Protein AF-A0A2D7FB08-F1 (afdb_monomer_lite)

Structure (mmCIF, N/CA/C/O backbone):
data_AF-A0A2D7FB08-F1
#
_entry.id   AF-A0A2D7FB08-F1
#
loop_
_atom_site.group_PDB
_atom_site.id
_atom_site.type_symbol
_atom_site.label_atom_id
_atom_site.label_alt_id
_atom_site.label_comp_id
_atom_site.label_asym_id
_atom_site.label_entity_id
_atom_site.label_seq_id
_atom_site.pdbx_PDB_ins_code
_atom_site.Cartn_x
_atom_site.Cartn_y
_atom_site.Cartn_z
_atom_site.occupancy
_atom_site.B_iso_or_equiv
_atom_site.auth_seq_id
_atom_site.auth_comp_id
_atom_site.auth_asym_id
_atom_site.auth_atom_id
_atom_site.pdbx_PDB_model_num
ATOM 1 N N . MET A 1 1 ? -8.914 6.266 17.703 1.00 71.4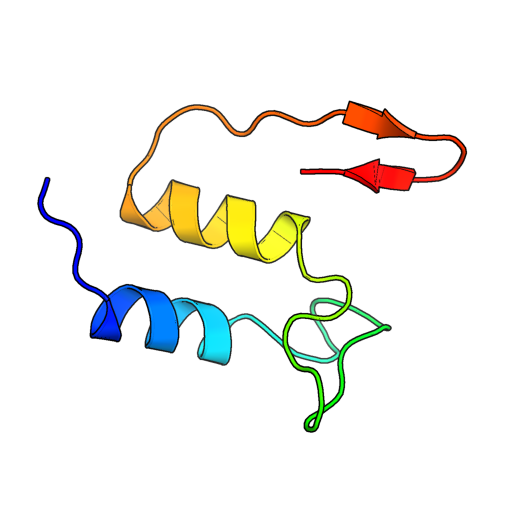4 1 MET A N 1
ATOM 2 C CA . MET A 1 1 ? -8.381 5.239 16.783 1.00 71.44 1 MET A CA 1
ATOM 3 C C . MET A 1 1 ? -6.940 4.958 17.172 1.00 71.44 1 MET A C 1
ATOM 5 O O . MET A 1 1 ? -6.229 5.916 17.443 1.00 71.44 1 MET A O 1
ATOM 9 N N . LYS A 1 2 ? -6.532 3.692 17.302 1.00 86.38 2 LYS A N 1
ATOM 10 C CA . LYS A 1 2 ? -5.180 3.326 17.751 1.00 86.38 2 LYS A CA 1
ATOM 11 C C . LYS A 1 2 ? -4.417 2.713 16.581 1.00 86.38 2 LYS A C 1
ATOM 13 O O . LYS A 1 2 ? -4.971 1.880 15.871 1.00 86.38 2 LYS A O 1
ATOM 18 N N . PHE A 1 3 ? -3.183 3.156 16.374 1.00 94.19 3 PHE A N 1
ATOM 19 C CA . PHE A 1 3 ? -2.295 2.585 15.369 1.00 94.19 3 PHE A CA 1
ATOM 20 C C . PHE A 1 3 ? -1.880 1.163 15.775 1.00 94.19 3 PHE A C 1
ATOM 22 O O . PHE A 1 3 ? -1.506 0.932 16.926 1.00 94.19 3 PHE A O 1
ATOM 29 N N . ASP A 1 4 ? -1.960 0.234 14.825 1.00 96.62 4 ASP A N 1
ATOM 30 C CA . ASP A 1 4 ? -1.516 -1.155 14.941 1.00 96.62 4 ASP A CA 1
ATOM 31 C C . ASP A 1 4 ? -0.561 -1.436 13.776 1.00 96.62 4 ASP A C 1
ATOM 33 O O . ASP A 1 4 ? -0.985 -1.541 12.621 1.00 96.62 4 ASP A O 1
ATOM 37 N N . GLU A 1 5 ? 0.737 -1.506 14.078 1.00 97.19 5 GLU A N 1
ATOM 38 C CA . GLU A 1 5 ? 1.779 -1.680 13.065 1.00 97.19 5 GLU A CA 1
ATOM 39 C C . GLU A 1 5 ? 1.624 -3.001 12.308 1.00 97.19 5 GLU A C 1
ATOM 41 O O . GLU A 1 5 ? 1.737 -3.026 11.082 1.00 97.19 5 GLU A O 1
ATOM 46 N N . ALA A 1 6 ? 1.337 -4.095 13.018 1.00 97.81 6 ALA A N 1
ATOM 47 C CA . ALA A 1 6 ? 1.258 -5.422 12.422 1.00 97.81 6 ALA A CA 1
ATOM 48 C C . ALA A 1 6 ? 0.097 -5.495 11.426 1.00 97.81 6 ALA A C 1
ATOM 50 O O . ALA A 1 6 ? 0.263 -5.983 10.305 1.00 97.81 6 ALA A O 1
ATOM 51 N N . ARG A 1 7 ? -1.059 -4.935 11.801 1.00 97.19 7 ARG A N 1
ATOM 52 C CA . ARG A 1 7 ? -2.225 -4.840 10.918 1.00 97.19 7 ARG A CA 1
ATOM 53 C C . ARG A 1 7 ? -1.935 -3.998 9.676 1.00 97.19 7 ARG A C 1
ATOM 55 O O . ARG A 1 7 ? -2.273 -4.422 8.571 1.00 97.19 7 A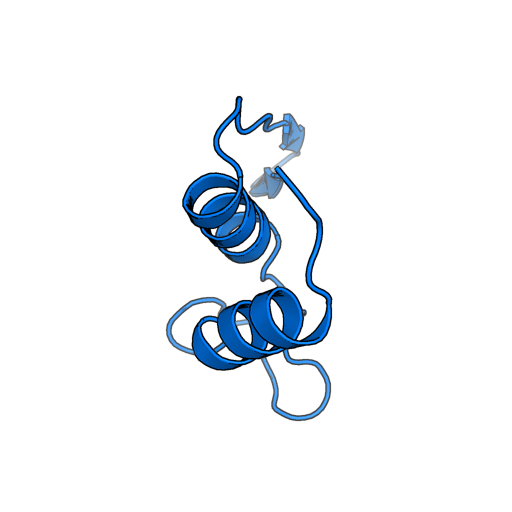RG A O 1
ATOM 62 N N . VAL A 1 8 ? -1.324 -2.824 9.840 1.00 97.75 8 VAL A N 1
ATOM 63 C CA . VAL A 1 8 ? -0.995 -1.932 8.714 1.00 97.75 8 VAL A CA 1
ATOM 64 C C . VAL A 1 8 ? 0.009 -2.598 7.777 1.00 97.75 8 VAL A C 1
ATOM 66 O O . VAL A 1 8 ? -0.221 -2.655 6.571 1.00 97.75 8 VAL A O 1
ATOM 69 N N . ARG A 1 9 ? 1.084 -3.176 8.322 1.00 97.56 9 ARG A N 1
ATOM 70 C CA . ARG A 1 9 ? 2.104 -3.884 7.543 1.00 97.56 9 ARG A CA 1
ATOM 71 C C . ARG A 1 9 ? 1.503 -5.042 6.751 1.00 97.56 9 ARG A C 1
ATOM 73 O O . ARG A 1 9 ? 1.798 -5.176 5.568 1.00 97.56 9 ARG A O 1
ATOM 80 N N . ALA A 1 10 ? 0.645 -5.852 7.370 1.00 97.94 10 ALA A N 1
ATOM 81 C CA . ALA A 1 10 ? -0.009 -6.969 6.694 1.00 97.94 10 ALA A CA 1
ATOM 82 C C . ALA A 1 10 ? -0.930 -6.502 5.555 1.00 97.94 10 ALA A C 1
ATOM 84 O O . ALA A 1 10 ? -0.926 -7.099 4.480 1.00 97.94 10 ALA A O 1
ATOM 85 N N . ALA A 1 11 ? -1.691 -5.423 5.763 1.00 98.12 11 ALA A N 1
ATOM 86 C CA . ALA A 1 11 ? -2.556 -4.858 4.731 1.00 98.12 11 ALA A CA 1
ATOM 87 C C . ALA A 1 11 ? -1.752 -4.328 3.532 1.00 98.12 11 ALA A C 1
ATOM 89 O O . ALA A 1 11 ? -2.104 -4.613 2.389 1.00 98.12 11 ALA A O 1
ATOM 90 N N . LEU A 1 12 ? -0.645 -3.625 3.790 1.00 97.94 12 LEU A N 1
ATOM 91 C CA . LEU A 1 12 ? 0.247 -3.122 2.744 1.00 97.94 12 LEU A CA 1
ATOM 92 C C . LEU A 1 12 ? 0.892 -4.263 1.951 1.00 97.94 12 LEU A C 1
ATOM 94 O O . LEU A 1 12 ? 0.779 -4.293 0.730 1.00 97.94 12 LEU A O 1
ATOM 98 N N . LEU A 1 13 ? 1.487 -5.248 2.633 1.00 96.69 13 LEU A N 1
ATOM 99 C CA . LEU A 1 13 ? 2.114 -6.401 1.973 1.00 96.69 13 LEU A CA 1
ATOM 100 C C . LEU A 1 13 ? 1.118 -7.245 1.169 1.00 96.69 13 LEU A C 1
ATOM 102 O O . LEU A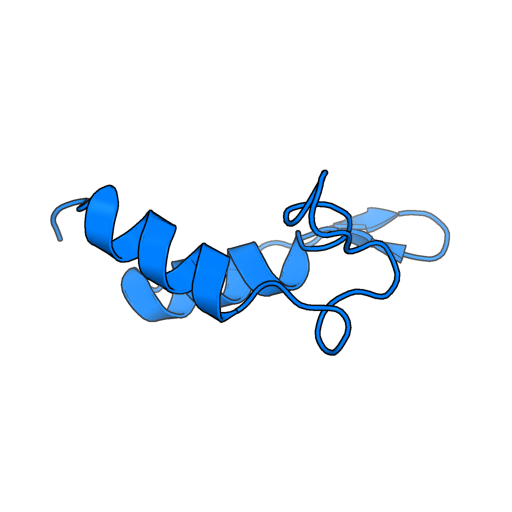 1 13 ? 1.505 -7.860 0.182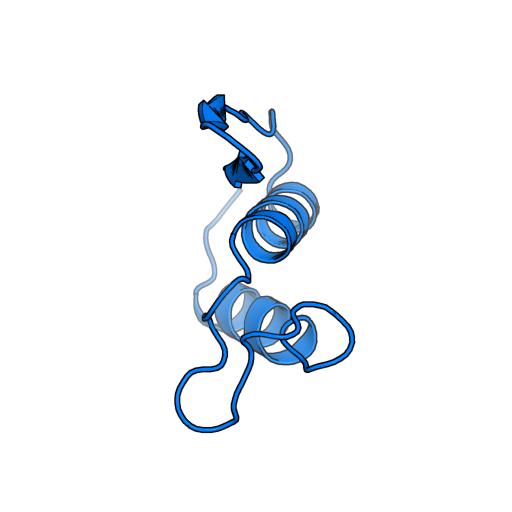 1.00 96.69 13 LEU A O 1
ATOM 106 N N . LYS A 1 14 ? -0.158 -7.270 1.568 1.00 97.25 14 LYS A N 1
ATOM 107 C CA . LYS A 1 14 ? -1.224 -7.927 0.804 1.00 97.25 14 LYS A CA 1
ATOM 108 C C . LYS A 1 14 ? -1.617 -7.141 -0.453 1.00 97.25 14 LYS A C 1
ATOM 110 O O . LYS A 1 14 ? -2.002 -7.754 -1.443 1.00 97.25 14 LYS A O 1
ATOM 115 N N . ALA A 1 15 ? -1.581 -5.811 -0.403 1.00 97.81 15 ALA A N 1
ATOM 116 C CA . ALA A 1 15 ? -2.007 -4.947 -1.504 1.00 97.81 15 ALA A CA 1
ATOM 117 C C . ALA A 1 15 ? -0.902 -4.708 -2.548 1.00 97.81 15 ALA A C 1
ATOM 119 O O . ALA A 1 15 ? -1.186 -4.503 -3.730 1.00 97.81 15 ALA A O 1
ATOM 120 N N . TRP A 1 16 ? 0.361 -4.714 -2.130 1.00 98.31 16 TRP A N 1
ATOM 121 C CA . TRP A 1 16 ? 1.494 -4.485 -3.018 1.00 98.31 16 TRP A CA 1
ATOM 122 C C . TRP A 1 16 ? 1.793 -5.715 -3.874 1.00 98.31 16 TRP A C 1
ATOM 124 O O . TRP A 1 16 ? 2.171 -6.766 -3.362 1.00 98.31 16 TRP A O 1
ATOM 134 N N . SER A 1 17 ? 1.657 -5.564 -5.188 1.00 97.44 17 SER A N 1
ATOM 135 C CA . SER A 1 17 ? 1.911 -6.613 -6.175 1.00 97.44 17 SER A CA 1
ATOM 136 C C . SER A 1 17 ? 2.220 -6.009 -7.550 1.00 97.44 17 SER A C 1
ATOM 138 O O . SER A 1 17 ? 2.083 -4.797 -7.748 1.00 97.44 17 SER A O 1
ATOM 140 N N . LEU A 1 18 ? 2.578 -6.861 -8.517 1.00 97.44 18 LEU A N 1
ATOM 141 C CA . LEU A 1 18 ? 2.695 -6.467 -9.929 1.00 97.44 18 LEU A CA 1
ATOM 142 C C . LEU A 1 18 ? 1.378 -5.939 -10.514 1.00 97.44 18 LEU A C 1
ATOM 144 O O . LEU A 1 18 ? 1.415 -5.089 -11.401 1.00 97.44 18 LEU A O 1
ATOM 148 N N . ASP A 1 19 ? 0.229 -6.388 -9.997 1.00 97.12 19 ASP A N 1
ATOM 149 C CA . ASP A 1 19 ? -1.086 -5.916 -10.450 1.00 97.12 19 ASP A CA 1
ATOM 150 C C . ASP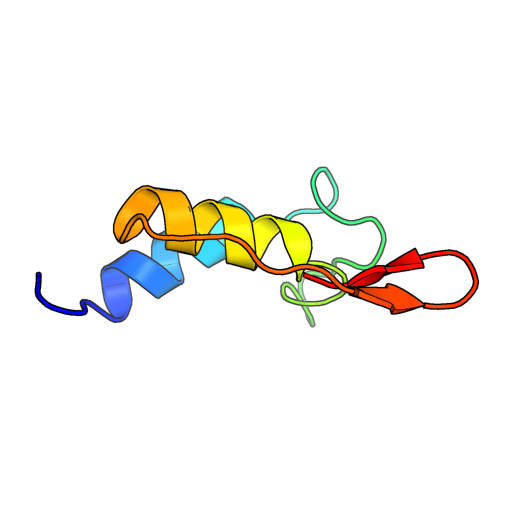 A 1 19 ? -1.348 -4.464 -10.031 1.00 97.12 19 ASP A C 1
ATOM 152 O O . ASP A 1 19 ? -2.156 -3.766 -10.645 1.00 97.12 19 ASP A O 1
ATOM 156 N N . THR A 1 20 ? -0.673 -3.997 -8.976 1.00 96.19 20 THR A N 1
ATOM 157 C CA . THR A 1 20 ? -0.909 -2.677 -8.387 1.00 96.19 20 THR A CA 1
ATOM 158 C C . THR A 1 20 ? 0.192 -1.662 -8.689 1.00 96.19 20 THR A C 1
ATOM 160 O O . THR A 1 20 ? -0.091 -0.463 -8.718 1.00 96.19 20 THR A O 1
ATOM 163 N N . ALA A 1 21 ? 1.413 -2.110 -8.999 1.00 96.12 21 ALA A N 1
ATOM 164 C CA . ALA A 1 21 ? 2.456 -1.266 -9.577 1.00 96.12 21 ALA A CA 1
ATOM 165 C C . ALA A 1 21 ? 3.419 -2.073 -10.459 1.00 96.12 21 ALA A C 1
ATOM 167 O O . ALA A 1 21 ? 3.992 -3.070 -10.027 1.00 96.12 21 ALA A O 1
ATOM 168 N N . VAL A 1 22 ? 3.696 -1.573 -11.666 1.00 96.19 22 VAL A N 1
ATOM 169 C CA . VAL A 1 22 ? 4.657 -2.202 -12.595 1.00 96.19 22 VAL A CA 1
ATOM 170 C C . VAL A 1 22 ? 6.100 -2.163 -12.084 1.00 96.19 22 VAL A C 1
ATOM 172 O O . VAL A 1 22 ? 6.934 -2.945 -12.523 1.00 96.19 22 VAL A O 1
ATOM 175 N N . GLN A 1 23 ? 6.407 -1.241 -11.170 1.00 96.06 23 GLN A N 1
ATOM 176 C CA . GLN A 1 23 ? 7.721 -1.095 -10.547 1.00 96.06 23 GLN A CA 1
ATOM 177 C C . GLN A 1 23 ? 7.932 -2.054 -9.367 1.00 96.06 23 GLN A C 1
ATOM 179 O O . GLN A 1 23 ? 9.032 -2.073 -8.809 1.00 96.06 23 GLN A O 1
ATOM 184 N N . TRP A 1 24 ? 6.895 -2.790 -8.957 1.00 97.88 24 TRP A N 1
ATOM 185 C CA . TRP A 1 24 ? 6.955 -3.730 -7.845 1.00 97.88 24 TRP A CA 1
ATOM 186 C C . TRP A 1 24 ? 7.933 -4.868 -8.150 1.00 97.88 24 TRP A C 1
ATOM 188 O O . TRP A 1 24 ? 7.920 -5.435 -9.242 1.00 97.88 24 TRP A O 1
ATOM 198 N N . THR A 1 25 ? 8.736 -5.249 -7.158 1.00 96.62 25 THR A N 1
ATOM 199 C CA . THR A 1 25 ? 9.477 -6.519 -7.156 1.00 96.62 25 THR A CA 1
ATOM 200 C C . THR A 1 25 ? 9.402 -7.155 -5.771 1.00 96.62 25 THR A C 1
ATOM 202 O O . THR A 1 25 ? 9.057 -6.485 -4.796 1.00 96.62 25 THR A O 1
ATOM 205 N N . VAL A 1 26 ? 9.747 -8.439 -5.654 1.00 95.25 26 VAL A N 1
ATOM 206 C CA . VAL A 1 26 ? 9.784 -9.111 -4.345 1.00 95.25 26 VAL A CA 1
ATOM 207 C C . VAL A 1 26 ? 10.871 -8.523 -3.432 1.00 95.25 26 VAL A C 1
ATOM 209 O O . VAL A 1 26 ? 10.701 -8.486 -2.216 1.00 95.25 26 VAL A O 1
ATOM 212 N N . GLU A 1 27 ? 11.954 -7.995 -4.008 1.00 97.25 27 GLU A N 1
ATOM 213 C CA . GLU A 1 27 ? 13.047 -7.326 -3.295 1.00 97.25 27 GLU A CA 1
ATOM 214 C C . GLU A 1 27 ? 12.688 -5.894 -2.876 1.00 97.25 27 GLU A C 1
ATOM 216 O O . GLU A 1 27 ? 13.189 -5.409 -1.861 1.00 97.25 27 GLU A O 1
ATOM 221 N N . ASN A 1 28 ? 11.817 -5.214 -3.632 1.00 96.50 28 ASN A N 1
ATOM 222 C CA . ASN A 1 28 ? 11.313 -3.885 -3.294 1.00 96.50 28 ASN A CA 1
ATOM 223 C C . ASN A 1 28 ? 9.788 -3.761 -3.501 1.00 96.50 28 ASN A C 1
ATOM 225 O O . ASN A 1 28 ? 9.334 -3.079 -4.430 1.00 96.50 28 ASN A O 1
ATOM 229 N N . PRO A 1 29 ? 8.975 -4.360 -2.608 1.00 96.25 29 PRO A N 1
ATOM 230 C CA . PRO A 1 29 ? 7.521 -4.367 -2.752 1.00 96.25 29 PRO A CA 1
ATOM 231 C C . PRO A 1 29 ? 6.878 -2.980 -2.688 1.00 96.25 29 PRO A C 1
ATOM 233 O O . PRO A 1 29 ? 5.789 -2.787 -3.207 1.00 96.25 29 PRO A O 1
ATOM 236 N N . ALA A 1 30 ? 7.530 -1.998 -2.061 1.00 96.25 30 ALA A N 1
ATOM 237 C CA . ALA A 1 30 ? 6.996 -0.641 -1.923 1.00 96.25 30 ALA A CA 1
ATOM 238 C C . ALA A 1 30 ? 7.193 0.224 -3.186 1.00 96.25 30 ALA A C 1
ATOM 240 O O . ALA A 1 30 ? 6.654 1.331 -3.283 1.00 96.25 30 ALA A O 1
ATOM 241 N N . SER A 1 31 ? 7.978 -0.250 -4.155 1.00 96.38 31 SER A N 1
ATOM 242 C CA . SER A 1 31 ? 8.314 0.492 -5.369 1.00 96.38 31 SER A CA 1
ATOM 243 C C . SER A 1 31 ? 7.071 0.802 -6.209 1.00 96.38 31 SER A C 1
ATOM 245 O O . SER A 1 31 ? 6.335 -0.094 -6.613 1.00 96.38 31 SER A O 1
ATOM 247 N N . GLY A 1 32 ? 6.828 2.089 -6.472 1.00 94.88 32 GLY A N 1
ATOM 248 C CA . GLY A 1 32 ? 5.672 2.552 -7.249 1.00 94.88 32 GLY A CA 1
ATOM 249 C C . GLY A 1 32 ? 4.334 2.543 -6.498 1.00 94.88 32 GLY A C 1
ATOM 250 O O . GLY A 1 32 ? 3.327 2.929 -7.077 1.00 94.88 32 GLY A O 1
ATOM 251 N N . GLN A 1 33 ? 4.311 2.180 -5.213 1.00 97.00 33 GLN A N 1
ATOM 252 C CA . GLN A 1 33 ? 3.078 1.914 -4.459 1.00 97.00 33 GLN A CA 1
ATOM 253 C C . GLN A 1 33 ? 2.528 3.119 -3.670 1.00 97.00 33 GLN A C 1
ATOM 255 O O . GLN A 1 33 ? 1.796 2.939 -2.694 1.00 97.00 33 GLN A O 1
ATOM 260 N N . CYS A 1 34 ? 2.883 4.359 -4.027 1.00 95.38 34 CYS A N 1
ATOM 261 C CA . CYS A 1 34 ? 2.444 5.548 -3.273 1.00 95.38 34 CYS A CA 1
ATOM 262 C C . CYS A 1 34 ? 0.909 5.675 -3.220 1.00 95.38 34 CYS A C 1
ATOM 264 O O . CYS A 1 34 ? 0.329 5.808 -2.144 1.00 95.38 34 CYS A O 1
ATOM 266 N N . ASN A 1 35 ? 0.244 5.522 -4.365 1.00 95.62 35 ASN A N 1
ATOM 267 C CA . ASN A 1 35 ? -1.214 5.524 -4.500 1.00 95.62 35 ASN A CA 1
ATOM 268 C C . ASN A 1 35 ? -1.892 4.414 -3.683 1.00 95.62 35 ASN A C 1
ATOM 270 O O . ASN A 1 35 ? -2.876 4.663 -2.992 1.00 95.62 35 ASN A O 1
ATOM 274 N N . VAL A 1 36 ? -1.363 3.193 -3.745 1.00 97.62 36 VAL A N 1
ATOM 275 C CA . VAL A 1 36 ? -1.932 2.023 -3.063 1.00 97.62 36 VAL A CA 1
ATOM 276 C C . VAL A 1 36 ? -1.748 2.140 -1.558 1.00 97.62 36 VAL A C 1
ATOM 278 O O . VAL A 1 36 ? -2.666 1.854 -0.797 1.00 97.62 36 VAL A O 1
ATOM 281 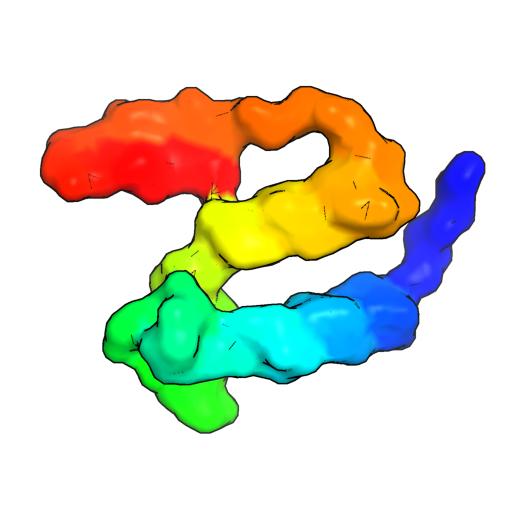N N . THR A 1 37 ? -0.590 2.630 -1.120 1.00 97.81 37 THR A N 1
ATOM 282 C CA . THR A 1 37 ? -0.324 2.909 0.294 1.00 97.81 37 THR A CA 1
ATOM 283 C C . THR A 1 37 ? -1.300 3.953 0.828 1.00 97.81 37 THR A C 1
ATOM 285 O O . THR A 1 37 ? -1.918 3.724 1.865 1.00 97.81 37 THR A O 1
ATOM 288 N N . ALA A 1 38 ? -1.504 5.060 0.104 1.00 97.88 38 ALA A N 1
ATOM 289 C CA . ALA A 1 38 ? -2.471 6.087 0.485 1.00 97.88 38 ALA A CA 1
ATOM 290 C C . ALA A 1 38 ? -3.902 5.528 0.584 1.00 97.88 38 ALA A C 1
ATOM 292 O O . ALA A 1 38 ? -4.595 5.805 1.562 1.00 97.88 38 ALA A O 1
ATOM 293 N N . ALA A 1 39 ? -4.318 4.688 -0.371 1.00 97.88 39 ALA A N 1
ATOM 294 C CA . ALA A 1 39 ? -5.625 4.032 -0.350 1.00 97.88 39 ALA A CA 1
ATOM 295 C C . ALA A 1 39 ? -5.793 3.089 0.857 1.00 97.88 39 ALA A C 1
ATOM 297 O O . ALA A 1 39 ? -6.780 3.190 1.578 1.00 97.88 39 ALA A O 1
ATOM 298 N N . VAL A 1 40 ? -4.808 2.230 1.143 1.00 97.75 40 VAL A N 1
ATOM 299 C CA . VAL A 1 40 ? -4.856 1.306 2.292 1.00 97.75 40 VAL A CA 1
ATOM 300 C C . VAL A 1 40 ? -4.915 2.065 3.619 1.00 97.75 40 VAL A C 1
ATOM 302 O O . VAL A 1 40 ? -5.684 1.705 4.509 1.00 97.75 40 VAL A O 1
ATOM 305 N N . ILE A 1 41 ? -4.114 3.121 3.774 1.00 97.19 41 ILE A N 1
ATOM 306 C CA . ILE A 1 41 ? -4.124 3.944 4.989 1.00 97.19 41 ILE A CA 1
ATOM 307 C C . ILE A 1 41 ? -5.468 4.657 5.146 1.00 97.19 41 ILE A C 1
ATOM 309 O O . ILE A 1 41 ? -6.017 4.656 6.248 1.00 97.19 41 ILE A O 1
ATOM 313 N N . HIS A 1 42 ? -6.033 5.188 4.061 1.00 97.19 42 HIS A N 1
ATOM 314 C CA . HIS A 1 42 ? -7.373 5.767 4.065 1.00 97.19 42 HIS A CA 1
ATOM 315 C C . HIS A 1 42 ? -8.450 4.737 4.447 1.00 97.19 42 HIS A C 1
ATOM 317 O O . HIS A 1 42 ? -9.322 5.044 5.250 1.00 97.19 42 HIS A O 1
ATOM 323 N N . ASP A 1 43 ? -8.378 3.495 3.969 1.00 97.00 43 ASP A N 1
ATOM 324 C CA . ASP A 1 43 ? -9.350 2.457 4.343 1.00 97.00 43 ASP A CA 1
ATOM 325 C C . ASP A 1 43 ? -9.273 2.076 5.830 1.00 97.00 43 ASP A C 1
ATOM 327 O O . ASP A 1 43 ? -10.280 1.735 6.452 1.00 97.00 43 ASP A O 1
ATOM 331 N N . ILE A 1 44 ? -8.078 2.126 6.426 1.00 96.25 44 ILE A N 1
ATOM 332 C CA . ILE A 1 44 ? -7.880 1.784 7.842 1.00 96.25 44 ILE A CA 1
ATOM 333 C C . ILE A 1 44 ? -8.251 2.955 8.755 1.00 96.25 44 ILE A C 1
ATOM 335 O O . ILE A 1 44 ? -8.785 2.736 9.847 1.00 96.25 44 ILE A O 1
ATOM 339 N N . PHE A 1 45 ? -7.923 4.177 8.340 1.00 96.19 45 PHE A N 1
ATOM 340 C CA . PHE A 1 45 ? -7.879 5.340 9.221 1.00 96.19 45 PHE A CA 1
ATOM 341 C C . PHE A 1 45 ? -8.777 6.511 8.779 1.00 96.19 45 PHE A C 1
ATOM 343 O O . PHE A 1 45 ? -9.009 7.431 9.564 1.00 96.19 45 PHE A O 1
ATOM 350 N N . GLY A 1 46 ? -9.327 6.473 7.567 1.00 95.12 46 GLY A N 1
ATOM 351 C CA . GLY A 1 46 ? -10.092 7.560 6.954 1.00 95.12 46 GLY A CA 1
ATOM 352 C C . GLY A 1 46 ? -9.229 8.779 6.607 1.00 95.12 46 GLY A C 1
ATOM 353 O O . GLY A 1 46 ? -8.015 8.674 6.436 1.00 95.12 46 GLY A O 1
ATOM 354 N N . GLY A 1 47 ? -9.865 9.951 6.534 1.00 95.44 47 GLY A N 1
ATOM 355 C CA . GLY A 1 47 ? -9.204 11.233 6.263 1.00 95.44 47 GLY A CA 1
ATOM 356 C C . GLY A 1 47 ? -9.221 11.632 4.788 1.00 95.44 47 GLY A C 1
ATOM 357 O O . GLY A 1 47 ? -10.021 11.129 4.005 1.00 95.44 47 GLY A O 1
ATOM 358 N N . GLU A 1 48 ? -8.347 12.564 4.414 1.00 96.75 48 GLU A N 1
ATOM 359 C CA . GLU A 1 48 ? -8.228 13.051 3.038 1.00 96.75 48 GLU A CA 1
ATOM 360 C C . GLU A 1 48 ? -6.949 12.519 2.389 1.00 96.75 48 GLU A C 1
ATOM 362 O O . GLU A 1 48 ? -5.855 12.650 2.941 1.00 96.75 48 GLU A O 1
ATOM 367 N N . ILE A 1 49 ? -7.076 11.950 1.188 1.00 96.69 49 ILE A N 1
ATOM 368 C CA . ILE A 1 49 ? -5.918 11.613 0.359 1.00 96.69 49 ILE A CA 1
ATOM 369 C C . ILE A 1 49 ? -5.490 12.874 -0.383 1.00 96.69 49 ILE A C 1
ATOM 371 O O . ILE A 1 49 ? -6.177 13.357 -1.288 1.00 96.69 49 ILE A O 1
ATOM 375 N N . LEU A 1 50 ? -4.324 13.391 -0.015 1.00 94.50 50 LEU A N 1
ATOM 376 C CA . LEU A 1 50 ? -3.686 14.476 -0.742 1.00 94.50 50 LEU A CA 1
ATOM 377 C C . LEU A 1 50 ? -2.938 13.909 -1.947 1.00 94.50 50 LEU A C 1
ATOM 379 O O . LEU A 1 50 ? -2.458 12.783 -1.932 1.00 94.50 50 LEU A O 1
ATOM 383 N N . ARG A 1 51 ? -2.846 14.693 -3.020 1.00 93.25 51 ARG A N 1
ATOM 384 C CA . ARG A 1 51 ? -2.038 14.330 -4.185 1.00 93.25 51 ARG A CA 1
ATOM 385 C C . ARG A 1 51 ? -1.441 15.559 -4.836 1.00 93.25 51 ARG A C 1
ATOM 387 O O . ARG A 1 51 ? -2.066 16.619 -4.884 1.00 93.25 51 ARG A O 1
ATOM 394 N N . LYS A 1 52 ? -0.253 15.401 -5.407 1.00 93.12 52 LYS A N 1
ATOM 395 C CA . LYS A 1 52 ? 0.443 16.446 -6.156 1.00 93.12 52 LYS A CA 1
ATOM 396 C C . LYS A 1 52 ? 0.792 15.947 -7.549 1.00 93.12 52 LYS A C 1
ATOM 398 O O . LYS A 1 52 ? 1.360 14.869 -7.722 1.00 93.12 52 LYS A O 1
ATOM 403 N N . ARG A 1 53 ? 0.471 16.754 -8.561 1.00 91.88 53 ARG A N 1
ATOM 404 C CA . ARG A 1 53 ? 0.899 16.489 -9.935 1.00 91.88 53 ARG A CA 1
ATOM 405 C C . ARG A 1 53 ? 2.369 16.873 -10.084 1.00 91.88 53 ARG A C 1
ATOM 407 O O . ARG A 1 53 ? 2.727 18.024 -9.848 1.00 91.88 53 ARG A O 1
ATOM 414 N N . LEU A 1 54 ? 3.193 15.921 -10.506 1.00 90.00 54 LEU A N 1
ATOM 415 C CA . LEU A 1 54 ? 4.523 16.172 -11.059 1.00 90.00 54 LEU A CA 1
ATOM 416 C C . LEU A 1 54 ? 4.469 15.991 -12.588 1.00 90.00 54 LEU A C 1
ATOM 418 O O . LEU A 1 54 ? 3.490 15.429 -13.102 1.00 90.00 54 LEU A O 1
ATOM 422 N N . PRO A 1 55 ? 5.473 16.468 -13.347 1.00 92.88 55 PRO A N 1
ATOM 423 C CA . PRO A 1 55 ? 5.530 16.227 -14.785 1.00 92.88 55 PRO A CA 1
ATOM 424 C C . PRO A 1 55 ? 5.349 14.734 -15.099 1.00 92.88 55 PRO A C 1
ATOM 426 O O . PRO A 1 55 ? 6.109 13.894 -14.632 1.00 92.88 55 PRO A O 1
ATOM 429 N N . GLY A 1 56 ? 4.288 14.403 -15.838 1.00 85.56 56 GLY A N 1
ATOM 430 C CA . GLY A 1 56 ? 3.993 13.032 -16.270 1.00 85.56 56 GLY A CA 1
ATOM 431 C C . GLY A 1 56 ? 3.353 12.090 -15.240 1.00 85.56 56 GLY A C 1
ATOM 432 O O . GLY A 1 56 ? 2.885 11.035 -15.646 1.00 85.56 56 GLY A O 1
ATOM 433 N N . VAL A 1 57 ? 3.248 12.442 -13.950 1.00 86.44 57 VAL A N 1
ATOM 434 C CA . VAL A 1 57 ? 2.799 11.483 -12.915 1.00 86.44 57 VAL A CA 1
ATOM 435 C C . VAL A 1 57 ? 2.089 12.143 -11.725 1.00 86.44 57 VAL A C 1
ATOM 437 O O . VAL A 1 57 ? 2.361 13.290 -11.366 1.00 86.44 57 VAL A O 1
ATOM 440 N N . TRP A 1 58 ? 1.159 11.418 -11.102 1.00 89.44 58 TRP A N 1
ATOM 441 C CA . TRP A 1 58 ? 0.549 11.795 -9.825 1.00 89.44 58 TRP A CA 1
ATOM 442 C C . TRP A 1 58 ? 1.311 11.156 -8.668 1.00 89.44 58 TRP A C 1
ATOM 444 O O . TRP A 1 58 ? 1.549 9.954 -8.690 1.00 89.44 58 TRP A O 1
ATOM 454 N N . HIS A 1 59 ? 1.654 11.960 -7.666 1.00 89.56 59 HIS A N 1
ATOM 455 C CA . HIS A 1 59 ? 2.134 11.478 -6.374 1.00 89.56 59 HIS A CA 1
ATOM 456 C C . HIS A 1 59 ? 1.027 11.632 -5.339 1.00 89.56 59 HIS A C 1
ATOM 458 O O . HIS A 1 59 ? 0.295 12.624 -5.381 1.00 89.56 59 HIS A O 1
ATOM 464 N N . TYR A 1 60 ? 0.929 10.650 -4.452 1.00 90.25 60 TYR A N 1
ATOM 465 C CA . TYR A 1 60 ? -0.069 10.519 -3.395 1.00 90.25 60 TYR A CA 1
ATOM 466 C C . TYR A 1 60 ? 0.646 10.497 -2.047 1.00 90.25 60 TYR A C 1
ATOM 468 O O . TYR A 1 60 ? 1.765 9.930 -2.016 1.00 90.25 60 TYR A O 1
#

pLDDT: mean 95.09, std 4.32, range [71.44, 98.31]

Foldseek 3Di:
DDDDPVVLVVLLVVQQDCVQPVQADPVRSCGRCQVVSLVSCCVVPNDDRDWDDDVPDIGD

Secondary structure (DSSP, 8-state):
----HHHHHHHHHHH-STTT-TT--SS-TTTT-HHHHHHHHHHHH-S----EEETTEEE-

Sequence (60 aa):
MKFDEARVRAALLKAWSLDTAVQWTVENPASGQCNVTAAVIHDIFGGEILRKRLPGVWHY

Radius of gyration: 12.29 Å; chains: 1; bounding box: 23×26×34 Å

=== Feature glossary ===
The record interleaves many kinds of information about one protein. Here is each kind framed as the question it answers.

Q: Are the domains correctly placed relative to each other?
A: Predicted aligned error is AlphaFold's pairwise confidence. Unlike pLDDT (per-residue), PAE is per-residue-pair and captures whether two parts of the structure are correctly placed relative to each other. Units are ångströms of expected positional error.

Q: Which residues are in helices, strands, or loops?
A: Eight-state secondary structure (DSSP): H is the canonical α-helix, G the tighter 3₁₀-helix, I the wider π-helix; E/B are β-structure, T and S are turns and bends, and '-' is everything else. DSSP derives these from the pattern of main-chain N–H···O=C hydrogen bonds, not from the sequence.

Q: What if only a Cα trace is available?
A: P-SEA three-state annotation labels each residue as helix, strand, or coil based purely on the geometry of the Cα trace. It serves as a fallback when the full backbone (and thus DSSP) is unavailable.

Q: What are the backbone torsion angles?
A: φ (phi) and ψ (psi) are the two rotatable backbone dihedrals per residue: φ is the C(i-1)–N–Cα–C torsion, ψ is the N–Cα–C–N(i+1) torsion, both in degrees on (−180°, 180°]. α-helical residues cluster near (−60°, −45°); β-strand residues near (−120°, +130°). A Ramachandran plot is simply a scatter of (φ, ψ) for every residue.

Q: What known structures does this most resemble?
A: Structural nearest neighbors (via Foldseek easy-search vs the PDB). Reported per hit: target PDB id, E-value, and alignment TM-score. A TM-score above ~0.5 is the conventional threshold for 'same fold'.

Q: What family and function is it annotated with?
A: Database cross-references. InterPro integrates a dozen domain/family signature databases into unified entries with residue-range hits. GO terms attach function/process/location labels with evidence codes. CATH codes position the fold in a four-level structural taxonomy. Organism is the NCBI-taxonomy species name.

Q: Which residues are buried vs exposed?
A: Solvent accessibility: the surface area of each residue that a 1.4 Å water probe can touch, in Å². When only backbone atoms are present the absolute values are lower than full-atom SASA (side chains contribute most of the area) and are flagged as backbone-only.

Q: What do the diagnostic plots show?
A: Three diagnostic plots accompany the record. The Cα contact map visualizes the tertiary structure as a 2D adjacency matrix (8 Å cutoff, sequence-local contacts suppressed). The Ramachandran plot shows the distribution of backbone (φ, ψ) torsions, with points in the α and β basins reflecting secondary structure content. The PAE plot shows AlphaFold's inter-residue confidence as a color matrix.

Q: What is the amino-acid chain?
A: The amino-acid sequence is the protein's primary structure: the linear order of residues from the N-terminus to the C-terminus, written in one-letter code. Everything else here — the 3D coordinates, the secondary structure, the domain annotations — is ultimately a consequence of this string.

Q: What do the rendered images show?
A: The six renders are orthographic views along the three Cartesian axes in both directions. Representation (cartoon, sticks, or surface) and color scheme (sequence-rainbow or by-chain) vary across proteins so the training set covers all the common visualization conventions.

Q: Where is each backbone atom in 3D?
A: The mmCIF table is the protein's shape written out atom by atom. For each backbone N, Cα, C, and carbonyl O, it records an (x, y, z) coordinate triple in Å plus the residue type, chain letter, and residue number.

Q: How mobile is each atom in the crystal?
A: For experimental (PDB) structures, the B-factor (temperature factor) quantifies the positional spread of each atom in the crystal — a combination of thermal vibration and static disorder — in units of Å². High B-factors mark flexible loops or poorly resolved regions; low B-factors mark the rigid, well-ordered core.

Q: How big and how compact is the whole molecule?
A: Three whole-structure scalars: the radius of gyration (RMS distance of Cα from centroid, in Å), the count of Cα–Cα contacts (pairs closer than 8 Å and separated by more than four residues in sequence — i.e. tertiary, not local, contacts), and the bounding-box dimensions. Together they distinguish compact globular folds from extended fibres or disordered chains.

Q: What does the local fold look like, residue by residue?
A: A 3Di character summarizes, for each residue, the relative orientation of the Cα frame of its nearest spatial neighbor. Because it encodes fold topology rather than chemistry, 3Di alignments detect remote structural similarity that sequence alignment misses.

Q: How confident is the AlphaFold model at each residue?
A: For AlphaFold models, the B-factor field carries pLDDT — the model's own estimate of local accuracy on a 0–100 scale. Regions with pLDDT<50 should be treated as essentially unmodeled; they often correspond to intrinsically disordered segments.